Protein AF-A0A0E2N3H2-F1 (afdb_monomer_lite)

Structure (mmCIF, N/CA/C/O backbone):
data_AF-A0A0E2N3H2-F1
#
_entry.id   AF-A0A0E2N3H2-F1
#
loop_
_atom_site.group_PDB
_atom_site.id
_atom_site.type_symbol
_atom_site.label_atom_id
_atom_site.label_alt_id
_atom_site.label_comp_id
_atom_site.label_asym_id
_atom_site.label_entity_id
_atom_site.label_seq_id
_atom_site.pdbx_PDB_ins_code
_atom_site.Cartn_x
_atom_site.Cartn_y
_atom_site.Cartn_z
_atom_site.occupancy
_atom_site.B_iso_or_equiv
_atom_site.auth_seq_id
_atom_site.auth_comp_id
_atom_site.auth_asym_id
_atom_site.auth_atom_id
_atom_site.pdbx_PDB_model_num
ATOM 1 N N . MET A 1 1 ? 33.783 -1.966 -29.836 1.00 61.59 1 MET A N 1
ATOM 2 C CA . MET A 1 1 ? 32.354 -1.817 -29.473 1.00 61.59 1 MET A CA 1
ATOM 3 C C . MET A 1 1 ? 32.228 -1.892 -27.960 1.00 61.59 1 MET A C 1
ATOM 5 O O . MET A 1 1 ? 32.669 -2.884 -27.393 1.00 61.59 1 MET A O 1
ATOM 9 N N . SER A 1 2 ? 31.693 -0.853 -27.312 1.00 73.75 2 SER A N 1
ATOM 10 C CA . SER A 1 2 ? 31.427 -0.877 -25.866 1.00 73.75 2 SER A CA 1
ATOM 11 C C . SER A 1 2 ? 30.2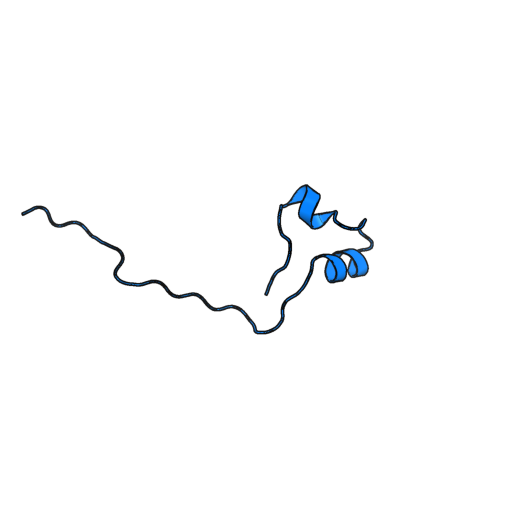45 -1.805 -25.582 1.00 73.75 2 SER A C 1
ATOM 13 O O . SER A 1 2 ? 29.207 -1.686 -26.234 1.00 73.75 2 SER A O 1
ATOM 15 N N . LYS A 1 3 ? 30.413 -2.757 -24.660 1.00 84.31 3 LYS A N 1
ATOM 16 C CA . LYS A 1 3 ? 29.321 -3.611 -24.183 1.00 84.31 3 LYS A CA 1
ATOM 17 C C . LYS A 1 3 ? 28.716 -2.952 -22.951 1.00 84.31 3 LYS A C 1
ATOM 19 O O . LYS A 1 3 ? 29.407 -2.788 -21.951 1.00 84.31 3 LYS A O 1
ATOM 24 N N . SER A 1 4 ? 27.436 -2.610 -23.022 1.00 91.44 4 SER A N 1
ATOM 25 C CA . SER A 1 4 ? 26.650 -2.194 -21.865 1.00 91.44 4 SER A CA 1
ATOM 26 C C . SER A 1 4 ? 25.467 -3.133 -21.663 1.00 91.44 4 SER A C 1
ATOM 28 O O . SER A 1 4 ? 24.940 -3.730 -22.606 1.00 91.44 4 SER A O 1
ATOM 30 N N . SER A 1 5 ? 25.068 -3.285 -20.407 1.00 93.88 5 SER A N 1
ATOM 31 C CA . SER A 1 5 ? 23.866 -4.018 -20.022 1.00 93.88 5 SER A CA 1
ATOM 32 C C . SER A 1 5 ? 22.620 -3.180 -20.315 1.00 93.88 5 SER A C 1
ATOM 34 O O . SER A 1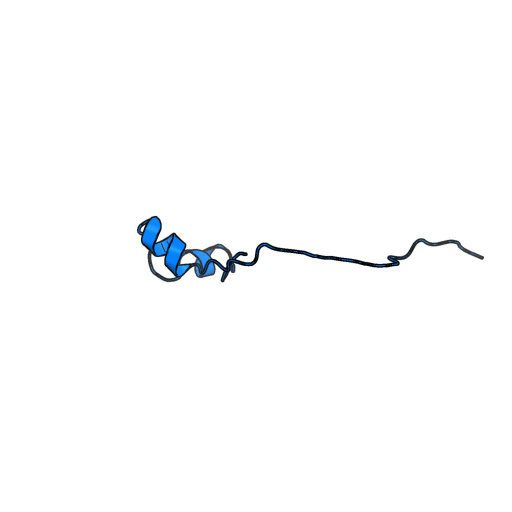 5 ? 22.659 -1.952 -20.243 1.00 93.88 5 SER A O 1
ATOM 36 N N . ARG A 1 6 ? 21.490 -3.843 -20.578 1.00 95.38 6 ARG A N 1
ATOM 37 C CA . ARG A 1 6 ? 20.163 -3.213 -20.623 1.00 95.38 6 ARG A CA 1
ATOM 38 C C . ARG A 1 6 ? 19.116 -4.145 -20.032 1.00 95.38 6 ARG A C 1
ATOM 40 O O . ARG A 1 6 ? 19.279 -5.363 -20.075 1.00 95.38 6 ARG A O 1
ATOM 47 N N . ILE A 1 7 ? 18.036 -3.576 -19.514 1.00 96.38 7 ILE A N 1
ATOM 48 C CA . ILE A 1 7 ? 16.883 -4.355 -19.062 1.00 96.38 7 ILE A CA 1
ATOM 49 C C . ILE A 1 7 ? 16.233 -5.001 -20.290 1.00 96.38 7 ILE A C 1
ATOM 51 O O . ILE A 1 7 ? 15.931 -4.313 -21.265 1.00 96.38 7 ILE A O 1
ATOM 55 N N . LEU A 1 8 ? 16.049 -6.323 -20.247 1.00 97.31 8 LEU A N 1
ATOM 56 C CA . LEU A 1 8 ? 15.394 -7.088 -21.316 1.00 97.31 8 LEU A CA 1
ATOM 57 C C . LEU A 1 8 ? 13.906 -7.339 -21.035 1.00 97.31 8 LEU A C 1
ATOM 59 O O . LEU A 1 8 ? 13.152 -7.585 -21.970 1.00 97.31 8 LEU A O 1
ATOM 63 N N . GLY A 1 9 ? 13.476 -7.250 -19.774 1.00 97.81 9 GLY A N 1
ATOM 64 C CA . GLY A 1 9 ? 12.080 -7.424 -19.383 1.00 97.81 9 GLY A CA 1
ATOM 65 C C . GLY A 1 9 ? 11.839 -7.135 -17.903 1.00 97.81 9 GLY A C 1
ATOM 66 O O . GLY A 1 9 ? 12.766 -7.188 -17.094 1.00 97.81 9 GLY A O 1
ATOM 67 N N . LEU A 1 10 ? 10.585 -6.820 -17.575 1.00 98.19 10 LEU A N 1
ATOM 68 C CA . LEU A 1 10 ? 10.077 -6.577 -16.223 1.00 98.19 10 LEU A CA 1
ATOM 69 C C . LEU A 1 10 ? 8.722 -7.277 -16.064 1.00 98.19 10 LEU A C 1
ATOM 71 O O . LEU A 1 10 ? 7.980 -7.416 -17.035 1.00 98.19 10 LEU A O 1
ATOM 75 N N . GLY A 1 11 ? 8.388 -7.675 -14.837 1.00 98.06 11 GLY A N 1
ATOM 76 C CA . GLY A 1 11 ? 7.091 -8.250 -14.485 1.00 98.06 11 GLY A CA 1
ATOM 77 C C . GLY A 1 11 ? 6.694 -7.882 -13.056 1.00 98.06 11 GLY A C 1
ATOM 78 O O . GLY A 1 11 ? 7.558 -7.678 -12.204 1.00 98.06 11 GLY A O 1
ATOM 79 N N . HIS A 1 12 ? 5.388 -7.778 -12.807 1.00 97.88 12 HIS A N 1
ATOM 80 C CA . HIS A 1 12 ? 4.808 -7.468 -11.499 1.00 97.88 12 HIS A CA 1
ATOM 81 C C . HIS A 1 12 ? 3.507 -8.257 -11.308 1.00 97.88 1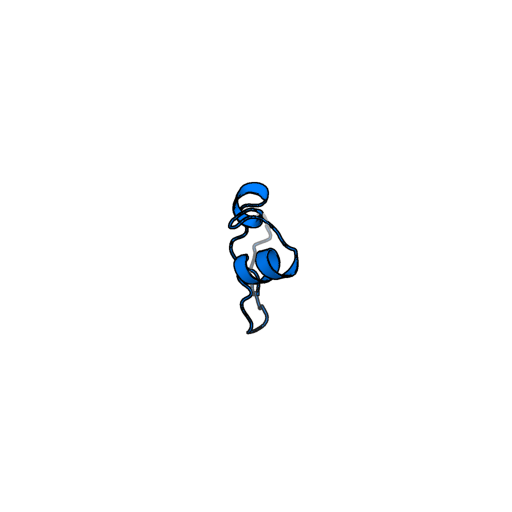2 HIS A C 1
ATOM 83 O O . HIS A 1 12 ? 2.751 -8.457 -12.256 1.00 97.88 12 HIS A O 1
ATOM 89 N N . HIS A 1 13 ? 3.256 -8.683 -10.073 1.00 98.06 13 HIS A N 1
ATOM 90 C CA . HIS A 1 13 ? 2.019 -9.327 -9.647 1.00 98.06 13 HIS A CA 1
ATOM 91 C C . HIS A 1 13 ? 1.657 -8.847 -8.238 1.00 98.06 13 HIS A C 1
ATOM 93 O O . HIS A 1 13 ? 2.545 -8.634 -7.410 1.00 98.06 13 HIS A O 1
ATOM 99 N N . VAL A 1 14 ? 0.359 -8.718 -7.967 1.00 98.12 14 VAL A N 1
ATOM 100 C CA . VAL A 1 14 ? -0.220 -8.460 -6.641 1.00 98.12 14 VAL A CA 1
ATOM 101 C C . VAL A 1 14 ? -1.441 -9.358 -6.419 1.00 98.12 14 VAL A C 1
ATOM 103 O O . VAL A 1 14 ? -2.026 -9.819 -7.401 1.00 98.12 14 VAL A O 1
ATOM 106 N N . PRO A 1 15 ? -1.841 -9.620 -5.162 1.00 98.06 15 PRO A N 1
ATOM 107 C CA . PRO A 1 15 ? -3.062 -10.365 -4.867 1.00 98.06 15 PRO A CA 1
ATOM 108 C C . PRO A 1 15 ? -4.316 -9.735 -5.496 1.00 98.06 15 PRO A C 1
ATOM 110 O O . PRO A 1 15 ? -4.370 -8.543 -5.795 1.00 98.06 15 PRO A O 1
ATOM 113 N N . GLY A 1 16 ? -5.371 -10.537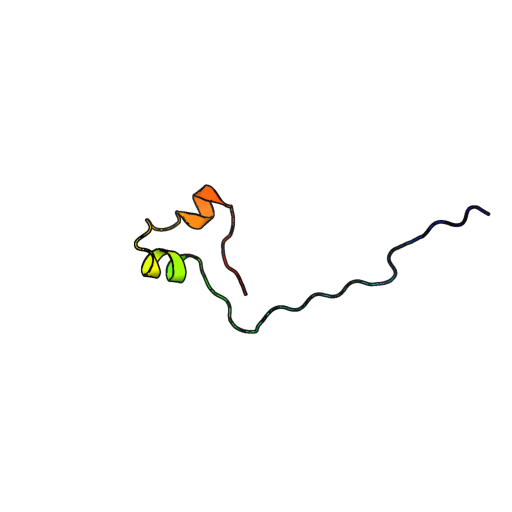 -5.666 1.00 97.94 16 GLY A N 1
ATOM 114 C CA . GLY A 1 16 ? -6.619 -10.071 -6.286 1.00 97.94 16 GLY A CA 1
ATOM 115 C C . GLY A 1 16 ? -7.453 -9.120 -5.418 1.00 97.94 16 GLY A C 1
ATOM 116 O O . GLY A 1 16 ? -8.362 -8.462 -5.924 1.00 97.94 16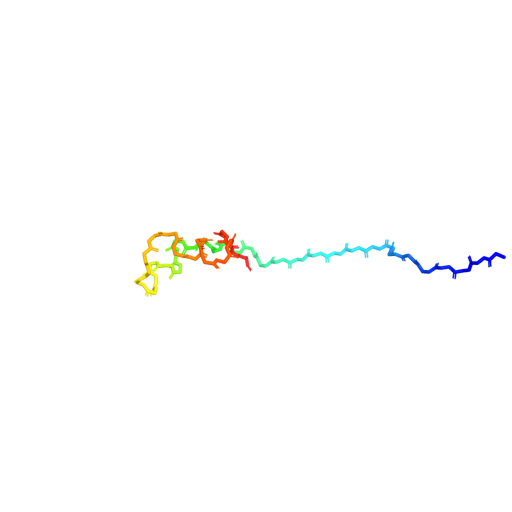 GLY A O 1
ATOM 117 N N . ARG A 1 17 ? -7.172 -9.035 -4.111 1.00 98.12 17 ARG A N 1
ATOM 118 C CA . ARG A 1 17 ? -7.956 -8.226 -3.173 1.00 98.12 17 ARG A CA 1
ATOM 119 C C . ARG A 1 17 ? -7.362 -6.830 -3.031 1.00 98.12 17 ARG A C 1
ATOM 121 O O . ARG A 1 17 ? -6.350 -6.644 -2.376 1.00 98.12 17 ARG A O 1
ATOM 128 N N . LYS A 1 18 ? -8.078 -5.823 -3.521 1.00 97.88 18 LYS A N 1
ATOM 129 C CA . LYS A 1 18 ? -7.762 -4.420 -3.236 1.00 97.88 18 LYS A CA 1
ATOM 130 C C . LYS A 1 18 ? -8.272 -4.011 -1.850 1.00 97.88 18 LYS A C 1
ATOM 132 O O . LYS A 1 18 ? -9.445 -4.198 -1.545 1.00 97.88 18 LYS A O 1
ATOM 137 N N . VAL A 1 19 ? -7.417 -3.369 -1.061 1.00 98.56 19 VAL A N 1
ATOM 138 C CA . VAL A 1 19 ? -7.733 -2.778 0.246 1.00 98.56 19 VAL A CA 1
ATOM 139 C C . VAL A 1 19 ? -7.604 -1.255 0.163 1.00 98.56 19 VAL A C 1
ATOM 141 O O . VAL A 1 19 ? -6.510 -0.706 -0.022 1.00 98.56 19 VAL A O 1
ATOM 144 N N . ALA A 1 20 ? -8.727 -0.552 0.292 1.00 98.50 20 ALA A N 1
ATOM 145 C CA . ALA A 1 20 ? -8.762 0.909 0.356 1.00 98.50 20 ALA A CA 1
ATOM 146 C C . ALA A 1 20 ? -8.317 1.419 1.737 1.00 98.50 20 ALA A C 1
ATOM 148 O O . ALA A 1 20 ? -8.432 0.705 2.732 1.00 98.50 20 ALA A O 1
ATOM 149 N N . ASN A 1 21 ? -7.832 2.663 1.818 1.00 98.62 21 ASN A N 1
ATOM 150 C CA . ASN A 1 21 ? -7.483 3.275 3.108 1.00 98.62 21 ASN A CA 1
ATOM 151 C C . ASN A 1 21 ? -8.650 3.288 4.096 1.00 98.62 21 ASN A C 1
ATOM 153 O O . ASN A 1 21 ? -8.420 3.001 5.261 1.00 98.62 21 ASN A O 1
ATOM 157 N N . ALA A 1 22 ? -9.875 3.546 3.625 1.00 98.44 22 ALA A N 1
ATOM 158 C CA . ALA A 1 22 ? -11.059 3.650 4.476 1.00 98.44 22 ALA A CA 1
ATOM 159 C C . ALA A 1 22 ? -11.304 2.394 5.331 1.00 98.44 22 ALA A C 1
ATOM 161 O O . ALA A 1 22 ? -11.702 2.511 6.484 1.00 98.44 22 ALA A O 1
ATOM 162 N N . GLU A 1 23 ? -11.015 1.198 4.801 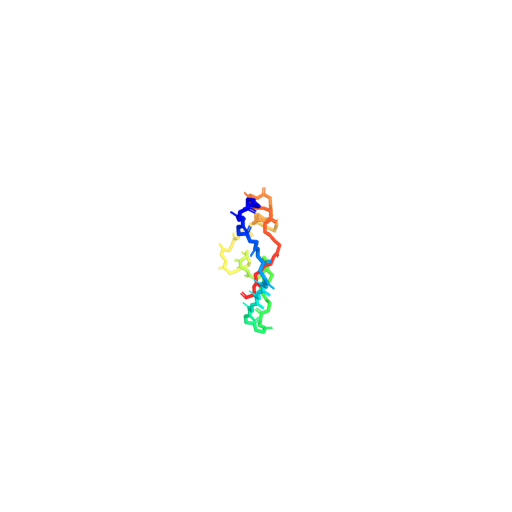1.00 98.56 23 GLU A N 1
ATOM 163 C CA . GLU A 1 23 ? -11.113 -0.050 5.571 1.00 98.56 23 GLU A CA 1
ATOM 164 C C . GLU A 1 23 ? -10.131 -0.045 6.750 1.00 98.56 23 GLU A C 1
ATOM 166 O O . GLU A 1 23 ? -10.498 -0.336 7.884 1.00 98.56 23 GLU A O 1
ATOM 171 N N . ILE A 1 24 ? -8.877 0.330 6.496 1.00 98.50 24 ILE A N 1
ATOM 172 C CA . ILE A 1 24 ? -7.828 0.360 7.522 1.00 98.50 24 ILE A CA 1
ATOM 173 C C . ILE A 1 24 ? -8.073 1.492 8.520 1.00 98.50 24 ILE A C 1
ATOM 175 O O . ILE A 1 24 ? -7.908 1.291 9.718 1.00 98.50 24 ILE A O 1
ATOM 179 N N . GLU A 1 25 ? -8.482 2.665 8.042 1.00 98.75 25 GLU A N 1
ATOM 180 C CA . GLU A 1 25 ? -8.820 3.816 8.881 1.00 98.75 25 GLU A CA 1
ATOM 181 C C . GLU A 1 25 ? -9.984 3.476 9.815 1.00 98.75 25 GLU A C 1
ATOM 183 O O . GLU A 1 25 ? -9.877 3.706 11.016 1.00 98.75 25 GLU A O 1
ATOM 188 N N . SER A 1 26 ? -11.030 2.816 9.305 1.00 98.44 26 SER A N 1
ATOM 189 C CA . SER A 1 26 ? -12.141 2.337 10.130 1.00 98.44 26 SER A CA 1
ATOM 190 C C . SER A 1 26 ? -11.698 1.291 11.154 1.00 98.44 26 SER A C 1
ATOM 192 O O . SER A 1 26 ? -12.128 1.354 12.302 1.00 98.44 26 SER A O 1
ATOM 194 N N . ASN A 1 27 ? -10.839 0.342 10.768 1.00 98.38 27 ASN A N 1
ATOM 195 C CA . ASN A 1 27 ? -10.364 -0.712 11.671 1.00 98.38 27 ASN A CA 1
ATOM 196 C C . ASN A 1 27 ? -9.456 -0.180 12.789 1.00 98.38 27 ASN A C 1
ATOM 198 O O . ASN A 1 27 ? -9.381 -0.780 13.857 1.00 98.38 27 ASN A O 1
ATOM 202 N N . LEU A 1 28 ? -8.747 0.923 12.538 1.00 98.25 28 LEU A N 1
ATOM 203 C CA . LEU A 1 28 ? -7.790 1.517 13.473 1.00 98.25 28 LEU A CA 1
ATOM 204 C C . LEU A 1 28 ? -8.328 2.764 14.193 1.00 98.25 28 LEU A C 1
ATOM 206 O O . LEU A 1 28 ? -7.608 3.339 15.005 1.00 98.25 28 LEU A O 1
ATOM 210 N N . GLY A 1 29 ? -9.562 3.192 13.906 1.00 98.25 29 GLY A N 1
ATOM 211 C CA . GLY A 1 29 ? -10.151 4.402 14.488 1.00 98.25 29 GLY A CA 1
ATOM 212 C C . GLY A 1 29 ? -9.432 5.688 14.069 1.00 98.25 29 GLY A C 1
ATOM 213 O O . GLY A 1 29 ? -9.281 6.603 14.874 1.00 98.25 29 GLY A O 1
ATOM 214 N N . LEU A 1 30 ? -8.933 5.741 12.833 1.00 98.38 30 LEU A N 1
ATOM 215 C CA . LEU A 1 30 ? -8.260 6.917 12.287 1.00 98.38 30 LEU A CA 1
ATOM 216 C C . LEU A 1 30 ? -9.258 7.851 11.608 1.00 98.38 30 LEU A C 1
ATOM 218 O O . LEU A 1 30 ? -10.234 7.412 10.999 1.00 98.38 30 LEU A O 1
ATOM 222 N N . GLU A 1 31 ? -8.941 9.143 11.636 1.00 98.19 31 GLU A N 1
ATOM 223 C CA . GLU A 1 31 ? -9.687 10.141 10.876 1.00 98.19 31 GLU A CA 1
ATOM 224 C C . GLU A 1 31 ? -9.711 9.804 9.374 1.00 98.19 31 GLU A C 1
ATOM 226 O O . GLU A 1 31 ? -8.675 9.404 8.822 1.00 98.19 31 GLU A O 1
ATOM 231 N N . PRO A 1 32 ? -10.836 10.031 8.672 1.00 98.25 32 PRO A N 1
ATOM 232 C CA . PRO A 1 32 ? -10.914 9.819 7.233 1.00 98.25 32 PRO A CA 1
ATOM 233 C C . PRO A 1 32 ? -9.785 10.532 6.468 1.00 98.25 32 PRO A C 1
ATOM 235 O O . PRO A 1 32 ? -9.506 11.725 6.658 1.00 98.25 32 PRO A O 1
ATOM 238 N N . GLY A 1 33 ? -9.107 9.783 5.597 1.00 98.06 33 GLY A N 1
ATOM 239 C CA . GLY A 1 33 ? -8.004 10.283 4.775 1.00 98.06 33 GLY A CA 1
ATOM 240 C C . GLY A 1 33 ? -6.689 10.506 5.529 1.00 98.06 33 GLY A C 1
ATOM 241 O O . GLY A 1 33 ? -5.761 11.097 4.967 1.00 98.06 33 GLY A O 1
ATOM 242 N N . TRP A 1 34 ? -6.571 10.059 6.784 1.00 98.62 34 TRP A N 1
ATOM 243 C CA . TRP A 1 34 ? -5.326 10.134 7.551 1.00 98.62 34 TRP A CA 1
ATOM 244 C C . TRP A 1 34 ? -4.152 9.481 6.812 1.00 98.62 34 TRP A C 1
ATOM 246 O O . TRP A 1 34 ? -3.066 10.065 6.752 1.00 98.62 34 TRP A O 1
ATOM 256 N N . ILE A 1 35 ? -4.363 8.312 6.199 1.00 98.69 35 ILE A N 1
ATOM 257 C CA . ILE A 1 35 ? -3.290 7.559 5.539 1.00 98.69 35 ILE A CA 1
ATOM 258 C C . ILE A 1 35 ? -2.806 8.288 4.284 1.00 98.69 35 ILE A C 1
ATOM 260 O O . ILE A 1 35 ? -1.596 8.456 4.107 1.00 98.69 35 ILE A O 1
ATOM 264 N N . GLU A 1 36 ? -3.716 8.767 3.432 1.00 98.69 36 GLU A N 1
ATOM 265 C CA . GLU A 1 36 ? -3.338 9.498 2.214 1.00 98.69 36 GLU A CA 1
ATOM 266 C C . GLU A 1 36 ? -2.615 10.802 2.566 1.00 98.69 36 GLU A C 1
ATOM 268 O O . GLU A 1 36 ? -1.553 11.078 2.011 1.00 98.69 36 GLU A O 1
ATOM 273 N N . ARG A 1 37 ? -3.105 11.548 3.566 1.00 98.56 37 ARG A N 1
ATOM 274 C CA . ARG A 1 37 ? -2.491 12.806 4.022 1.00 98.56 37 ARG A CA 1
ATOM 275 C C . ARG A 1 37 ? -1.052 12.628 4.512 1.00 98.56 37 ARG A C 1
ATOM 277 O O . ARG A 1 37 ? -0.244 13.541 4.377 1.00 98.56 37 ARG A O 1
ATOM 284 N N . ARG A 1 38 ? -0.732 11.479 5.117 1.00 98.44 38 ARG A N 1
ATOM 285 C CA . ARG A 1 38 ? 0.582 11.206 5.729 1.00 98.44 38 ARG A CA 1
ATOM 286 C C . ARG A 1 38 ? 1.548 10.461 4.814 1.00 98.44 38 ARG A C 1
ATOM 288 O O . ARG A 1 38 ? 2.752 10.581 5.007 1.00 98.44 38 ARG A O 1
ATOM 295 N N . THR A 1 39 ? 1.039 9.670 3.871 1.00 98.50 39 THR A N 1
ATOM 296 C CA . THR A 1 39 ? 1.858 8.719 3.095 1.00 98.50 39 THR A CA 1
ATOM 297 C C . THR A 1 39 ? 1.677 8.821 1.583 1.00 98.50 39 THR A C 1
ATOM 299 O O . THR A 1 39 ? 2.476 8.257 0.844 1.00 98.50 39 THR A O 1
ATOM 302 N N . GLY A 1 40 ? 0.619 9.480 1.101 1.00 98.44 40 GLY A N 1
ATOM 303 C CA . GLY A 1 40 ? 0.230 9.486 -0.313 1.00 98.44 40 GLY A CA 1
ATOM 304 C C . GLY A 1 40 ? -0.349 8.159 -0.827 1.00 98.44 40 GLY A C 1
ATOM 305 O O . GLY A 1 40 ? -0.765 8.075 -1.981 1.00 98.44 40 GLY A O 1
ATOM 306 N N . ILE A 1 41 ? -0.407 7.111 0.002 1.00 98.44 41 ILE A N 1
ATOM 307 C CA . ILE A 1 41 ? -0.989 5.816 -0.373 1.00 98.44 41 ILE A CA 1
ATOM 308 C C . ILE A 1 41 ? -2.508 5.958 -0.426 1.00 98.44 41 ILE A C 1
ATOM 310 O O . ILE A 1 41 ? -3.090 6.507 0.500 1.00 98.44 41 ILE A O 1
ATOM 314 N N . ARG A 1 42 ? -3.152 5.419 -1.469 1.00 98.06 42 ARG A N 1
ATOM 315 C CA . ARG A 1 42 ? -4.626 5.401 -1.631 1.00 98.06 42 ARG A CA 1
ATOM 316 C C . ARG A 1 42 ? -5.246 4.022 -1.414 1.00 98.06 42 ARG A C 1
ATOM 318 O O . ARG A 1 42 ? -6.365 3.882 -0.921 1.00 98.06 42 ARG A O 1
ATOM 325 N N . SER A 1 43 ? -4.516 2.988 -1.808 1.00 98.19 43 SER A N 1
ATOM 326 C CA . SER A 1 43 ? -4.908 1.590 -1.666 1.00 98.19 43 SER A CA 1
ATOM 327 C C . SER A 1 43 ? -3.682 0.693 -1.727 1.00 98.19 43 SER A C 1
ATOM 329 O O . SER A 1 43 ? -2.644 1.100 -2.249 1.00 98.19 43 SER A O 1
ATOM 331 N N . ARG A 1 44 ? -3.842 -0.544 -1.269 1.00 98.19 44 ARG A N 1
ATOM 332 C CA . ARG A 1 44 ? -2.895 -1.642 -1.479 1.00 98.19 44 ARG A CA 1
ATOM 333 C C . ARG A 1 44 ? -3.630 -2.866 -2.025 1.00 98.19 44 ARG A C 1
ATOM 335 O O . ARG A 1 44 ? -4.858 -2.901 -1.954 1.00 98.19 44 ARG A O 1
ATOM 342 N N . PHE A 1 45 ? -2.888 -3.803 -2.596 1.00 97.56 45 PHE A N 1
ATOM 343 C CA . PHE A 1 45 ? -3.377 -5.075 -3.126 1.00 97.56 45 PHE A CA 1
ATOM 344 C C . PHE A 1 45 ? -2.673 -6.214 -2.392 1.00 97.56 45 PHE A C 1
ATOM 346 O O . PHE A 1 45 ? -1.487 -6.007 -2.044 1.00 97.56 45 PHE A O 1
#

pLDDT: mean 96.24, std 6.73, range [61.59, 98.75]

Foldseek 3Di:
DDDDDDDPDDDDDDDPDKAAVVVVCVVVVHDPCPCCVVPVDGIGD

Sequence (45 aa):
MSKSSRILGLGHHVPGRKVANAEIESNLGLEPGWIERRTGIRSRF

Radius of gyration: 18.49 Å; chains: 1; bounding box: 44×23×44 Å

Secondary structure (DSSP, 8-state):
---------------S--EEHHHHHHHHTPPTTHHHHHH---EE-